Protein AF-A0A3D5DRE8-F1 (afdb_monomer_lite)

Secondary structure (DSSP, 8-state):
-HHHHHHHHHGGGEEEEEEESS--SS--HHHHHHHHHHHHTT---TT---PBP-THHHHH-SEEEEES-TT-S---TT-EEEE---B-TTTTTTS--B--SEEEEEEE-TT-------

pLDDT: mean 73.79, std 14.59, range [41.25, 92.94]

Foldseek 3Di:
DVQQVCCVVCPQFKHKDKAFQDFDPDDDVLNVVVQVVCVVVPGHPVPDGHDHDDLVLVVQFQEKEAQAQVPPHDDDPNHHYHYDFAARPSDDDPDRHTDHGMMMGMDTRPPDDDPPDD

Structure (mmCIF, N/CA/C/O backbone):
data_AF-A0A3D5DRE8-F1
#
_entry.id   AF-A0A3D5DRE8-F1
#
loop_
_atom_site.group_PDB
_atom_site.id
_atom_site.type_symbol
_atom_site.label_atom_id
_atom_site.label_alt_id
_atom_site.label_comp_id
_atom_site.label_asym_id
_atom_site.label_entity_id
_atom_site.label_seq_id
_atom_site.pdbx_PDB_ins_code
_atom_site.Cartn_x
_atom_site.Cartn_y
_atom_site.Cartn_z
_atom_site.occupancy
_atom_site.B_iso_or_equiv
_atom_site.auth_seq_id
_atom_site.auth_comp_id
_atom_site.auth_asym_id
_atom_site.auth_atom_id
_atom_site.pdbx_PDB_model_num
ATOM 1 N N . MET A 1 1 ? 0.934 -2.932 -4.971 1.00 85.06 1 MET A N 1
ATOM 2 C CA . MET A 1 1 ? 0.684 -4.336 -4.563 1.00 85.06 1 MET A CA 1
ATOM 3 C C . MET A 1 1 ? -0.066 -4.432 -3.240 1.00 85.06 1 MET A C 1
ATOM 5 O O . MET A 1 1 ? -1.213 -4.845 -3.281 1.00 85.06 1 MET A O 1
ATOM 9 N N . ALA A 1 2 ? 0.506 -4.012 -2.100 1.00 87.81 2 ALA A N 1
ATOM 10 C CA . ALA A 1 2 ? -0.152 -4.138 -0.787 1.00 87.81 2 ALA A CA 1
ATOM 11 C C . ALA A 1 2 ? -1.566 -3.525 -0.737 1.00 87.81 2 ALA A C 1
ATOM 13 O O . ALA A 1 2 ? -2.501 -4.188 -0.299 1.00 87.81 2 ALA A O 1
ATOM 14 N N . LEU A 1 3 ? -1.746 -2.310 -1.275 1.00 89.38 3 LEU A N 1
ATOM 15 C CA . LEU A 1 3 ? -3.071 -1.690 -1.402 1.00 89.38 3 LEU A CA 1
ATOM 16 C C . LEU A 1 3 ? -4.043 -2.539 -2.237 1.00 89.38 3 LEU A C 1
ATOM 18 O O . LEU A 1 3 ? -5.176 -2.728 -1.820 1.00 89.38 3 LEU A O 1
ATOM 22 N N . GLY A 1 4 ? -3.595 -3.084 -3.372 1.00 90.31 4 GLY A N 1
ATOM 23 C CA . GLY A 1 4 ? -4.425 -3.927 -4.240 1.00 90.31 4 GLY A CA 1
ATOM 24 C C . GLY A 1 4 ? -4.868 -5.227 -3.564 1.00 90.31 4 GLY A C 1
ATOM 25 O O . GLY A 1 4 ? -6.032 -5.601 -3.651 1.00 90.31 4 GLY A O 1
ATOM 26 N N . TRP A 1 5 ? -3.971 -5.887 -2.824 1.00 91.56 5 TRP A N 1
ATOM 27 C CA . TRP A 1 5 ? -4.342 -7.043 -2.000 1.00 91.56 5 TRP A CA 1
ATOM 28 C C . TRP A 1 5 ? -5.332 -6.664 -0.905 1.00 91.56 5 TRP A C 1
ATOM 30 O O . TRP A 1 5 ? -6.318 -7.367 -0.691 1.00 91.56 5 TRP A O 1
ATOM 40 N N . PHE A 1 6 ? -5.095 -5.540 -0.230 1.00 91.75 6 PHE A N 1
ATOM 41 C CA . PHE A 1 6 ? -5.983 -5.068 0.819 1.00 91.75 6 PHE A CA 1
ATOM 42 C C . PHE A 1 6 ? -7.390 -4.794 0.286 1.00 91.75 6 PHE A C 1
ATOM 44 O O . PHE A 1 6 ? -8.355 -5.292 0.854 1.00 91.75 6 PHE A O 1
ATOM 51 N N . THR A 1 7 ? -7.527 -4.042 -0.809 1.00 90.50 7 THR A N 1
ATOM 52 C CA . THR A 1 7 ? -8.839 -3.728 -1.394 1.00 90.50 7 THR A CA 1
ATOM 53 C C . THR A 1 7 ? -9.544 -4.983 -1.900 1.00 90.50 7 THR A C 1
ATOM 55 O O . THR A 1 7 ? -10.745 -5.130 -1.676 1.00 90.50 7 THR A O 1
ATOM 58 N N . HIS A 1 8 ? -8.803 -5.918 -2.501 1.00 91.12 8 HIS A N 1
ATOM 59 C CA . HIS A 1 8 ? -9.339 -7.199 -2.958 1.00 91.12 8 HIS A CA 1
ATOM 60 C C . HIS A 1 8 ? -9.888 -8.054 -1.803 1.00 91.12 8 HIS A C 1
ATOM 62 O O . HIS A 1 8 ? -10.983 -8.603 -1.909 1.00 91.12 8 HIS A O 1
ATOM 68 N N . LEU A 1 9 ? -9.162 -8.145 -0.682 1.00 91.81 9 LEU A N 1
ATOM 69 C CA . LEU A 1 9 ? -9.537 -8.988 0.460 1.00 91.81 9 LEU A CA 1
ATOM 70 C C . LEU A 1 9 ? -10.544 -8.319 1.408 1.00 91.81 9 LEU A C 1
ATOM 72 O O . LEU A 1 9 ? -11.443 -8.979 1.927 1.00 91.81 9 LEU A O 1
ATOM 76 N N . ALA A 1 10 ? -10.400 -7.017 1.663 1.00 88.88 10 ALA A N 1
ATOM 77 C CA . ALA A 1 10 ? -11.246 -6.284 2.604 1.00 88.88 10 ALA A CA 1
ATOM 78 C C . ALA A 1 10 ? -12.607 -5.898 2.004 1.00 88.88 10 ALA A C 1
ATOM 80 O O . ALA A 1 10 ? -13.582 -5.718 2.748 1.00 88.88 10 ALA A O 1
ATOM 81 N N . GLY A 1 11 ? -12.688 -5.749 0.677 1.00 88.00 11 GLY A N 1
ATOM 82 C CA . GLY A 1 11 ? -13.876 -5.251 -0.010 1.00 88.00 11 GLY A CA 1
ATOM 83 C C . GLY A 1 11 ? -14.380 -3.950 0.624 1.00 88.00 11 GLY A C 1
ATOM 84 O O . GLY A 1 11 ? -13.621 -3.016 0.856 1.00 88.00 11 GLY A O 1
ATOM 85 N N . ASN A 1 12 ? -15.664 -3.907 0.985 1.00 86.62 12 ASN A N 1
ATOM 86 C CA . ASN A 1 12 ? -16.294 -2.704 1.547 1.00 86.62 12 ASN A CA 1
ATOM 87 C C . ASN A 1 12 ? -16.158 -2.566 3.078 1.00 86.62 12 ASN A C 1
ATOM 89 O O . ASN A 1 12 ? -16.765 -1.668 3.668 1.00 86.62 12 ASN A O 1
ATOM 93 N N . GLN A 1 13 ? -15.419 -3.459 3.747 1.00 86.31 13 GLN A N 1
ATOM 94 C CA . GLN A 1 13 ? -15.295 -3.452 5.214 1.00 86.31 13 GLN A CA 1
ATOM 95 C C . GLN A 1 13 ? -14.268 -2.436 5.720 1.00 86.31 13 GLN A C 1
ATOM 97 O O . GLN A 1 13 ? -14.374 -1.945 6.848 1.00 86.31 13 GLN A O 1
ATOM 102 N N . ALA A 1 14 ? -13.284 -2.104 4.892 1.00 88.12 14 ALA A N 1
ATOM 103 C CA . ALA A 1 14 ? -12.225 -1.172 5.227 1.00 88.12 14 ALA A CA 1
ATOM 104 C C . ALA A 1 14 ? -11.714 -0.467 3.973 1.00 88.12 14 ALA A C 1
ATOM 106 O O . ALA A 1 14 ? -11.884 -0.952 2.858 1.00 88.12 14 ALA A O 1
ATOM 107 N N . ILE A 1 15 ? -11.100 0.688 4.179 1.00 89.75 15 ILE A N 1
ATOM 108 C CA . ILE A 1 15 ? -10.479 1.485 3.130 1.00 89.75 15 ILE A CA 1
ATOM 109 C C . ILE A 1 15 ? -8.996 1.619 3.437 1.00 89.75 15 ILE A C 1
ATOM 111 O O . ILE A 1 15 ? -8.587 1.641 4.599 1.00 89.75 15 ILE A O 1
ATOM 115 N N . ALA A 1 16 ? -8.188 1.711 2.392 1.00 90.12 16 ALA A N 1
ATOM 116 C CA . ALA A 1 16 ? -6.771 1.946 2.551 1.00 90.12 16 ALA A CA 1
ATOM 117 C C . ALA A 1 16 ? -6.248 2.920 1.504 1.00 90.12 16 ALA A C 1
ATOM 119 O O . ALA A 1 16 ? -6.837 3.103 0.439 1.00 90.12 16 ALA A O 1
ATOM 120 N N . TRP A 1 17 ? -5.116 3.528 1.827 1.00 87.81 17 TRP A N 1
ATOM 121 C CA . TRP A 1 17 ? -4.378 4.430 0.960 1.00 87.81 17 TRP A CA 1
ATOM 122 C C . TRP A 1 17 ? -2.909 4.046 0.988 1.00 87.81 17 TRP A C 1
ATOM 124 O O . TRP A 1 17 ? -2.368 3.756 2.055 1.00 87.81 17 TRP A O 1
ATOM 134 N N . SER A 1 18 ? -2.251 4.082 -0.168 1.00 85.75 18 SER A N 1
ATOM 135 C CA . SER A 1 18 ? -0.800 3.946 -0.250 1.00 85.75 18 SER A CA 1
ATOM 136 C C . SER A 1 18 ? -0.147 5.245 -0.688 1.00 85.75 18 SER A C 1
ATOM 138 O O . SER A 1 18 ? -0.659 5.931 -1.574 1.00 85.75 18 SER A O 1
ATOM 140 N N . ALA A 1 19 ? 1.009 5.541 -0.110 1.00 81.25 19 ALA A N 1
ATOM 141 C CA . ALA A 1 19 ? 1.843 6.668 -0.498 1.00 81.25 19 ALA A CA 1
ATOM 142 C C . ALA A 1 19 ? 3.327 6.318 -0.331 1.00 81.25 19 ALA A C 1
ATOM 144 O O . ALA A 1 19 ? 3.685 5.434 0.452 1.00 81.25 19 ALA A O 1
ATOM 145 N N . GLY A 1 20 ? 4.170 6.995 -1.112 1.00 75.25 20 GLY A N 1
ATOM 146 C CA . GLY A 1 20 ? 5.622 6.823 -1.113 1.00 75.25 20 GLY A CA 1
ATOM 147 C C . GLY A 1 20 ? 6.339 8.065 -0.581 1.00 75.25 20 GLY A C 1
ATOM 148 O O . GLY A 1 20 ? 5.855 9.182 -0.768 1.00 75.25 20 GLY A O 1
ATOM 149 N N . SER A 1 21 ? 7.495 7.890 0.063 1.00 65.06 21 SER A N 1
ATOM 150 C CA . SER A 1 21 ? 8.353 9.001 0.509 1.00 65.06 21 SER A CA 1
ATOM 151 C C . SER A 1 21 ? 9.097 9.678 -0.643 1.00 65.06 21 SER A C 1
ATOM 153 O O . SER A 1 21 ? 9.414 10.859 -0.552 1.00 65.06 21 SER A O 1
ATOM 155 N N . GLU A 1 22 ? 9.345 8.946 -1.730 1.00 65.69 22 GLU A N 1
ATOM 156 C CA . GLU A 1 22 ? 10.004 9.438 -2.942 1.00 65.69 22 GLU A CA 1
ATOM 157 C C . GLU A 1 22 ? 9.036 9.343 -4.133 1.00 65.69 22 GLU A C 1
ATOM 159 O O . GLU A 1 22 ? 9.034 8.354 -4.871 1.00 65.69 22 GLU A O 1
ATOM 164 N N . PRO A 1 23 ? 8.147 10.335 -4.321 1.00 60.53 23 PRO A N 1
ATOM 165 C CA . PRO A 1 23 ? 7.266 10.361 -5.478 1.00 60.53 23 PRO A CA 1
ATOM 166 C C . PRO A 1 23 ? 8.093 10.614 -6.743 1.00 60.53 23 PRO A C 1
ATOM 168 O O . PRO A 1 23 ? 8.621 11.703 -6.962 1.00 60.53 23 PRO A O 1
ATOM 171 N N . VAL A 1 24 ? 8.202 9.599 -7.595 1.00 63.41 24 VAL A N 1
ATOM 172 C CA . VAL A 1 24 ? 8.826 9.732 -8.915 1.00 63.41 24 VAL A CA 1
ATOM 173 C C . VAL A 1 24 ? 7.804 10.246 -9.929 1.00 63.41 24 VAL A C 1
ATOM 175 O O . VAL A 1 24 ? 6.691 9.734 -10.019 1.00 63.41 24 VAL A O 1
ATOM 178 N N . ALA A 1 25 ? 8.179 11.274 -10.696 1.00 55.03 25 ALA A N 1
ATOM 179 C CA . ALA A 1 25 ? 7.324 11.863 -11.733 1.00 55.03 25 ALA A CA 1
ATOM 180 C C . ALA A 1 25 ? 7.194 10.977 -12.986 1.00 55.03 25 ALA A C 1
ATOM 182 O O . ALA A 1 25 ? 6.272 11.146 -13.779 1.00 55.03 25 ALA A O 1
ATOM 183 N N . GLN A 1 26 ? 8.129 10.044 -13.175 1.00 60.19 26 GLN A N 1
ATOM 184 C CA . GLN A 1 26 ? 8.118 9.079 -14.269 1.00 60.19 26 GLN A CA 1
ATOM 185 C C . GLN A 1 26 ? 7.568 7.743 -13.774 1.00 60.19 26 GLN A C 1
ATOM 187 O O . GLN A 1 26 ? 7.795 7.360 -12.625 1.00 60.19 26 GLN A O 1
ATOM 192 N N . VAL A 1 27 ? 6.871 7.023 -14.656 1.00 64.25 27 VAL A N 1
ATOM 193 C CA . VAL A 1 27 ? 6.400 5.663 -14.378 1.00 64.25 27 VAL A CA 1
ATOM 194 C C . VAL A 1 27 ? 7.611 4.800 -14.027 1.00 64.25 27 VAL A C 1
ATOM 196 O O . VAL A 1 27 ? 8.475 4.557 -14.867 1.00 64.25 27 VAL A O 1
ATOM 199 N N . ASN A 1 28 ? 7.686 4.359 -12.772 1.00 66.19 28 ASN A N 1
ATOM 200 C CA . ASN A 1 28 ? 8.735 3.454 -12.326 1.00 66.19 28 ASN A CA 1
ATOM 201 C C . ASN A 1 28 ? 8.572 2.117 -13.077 1.00 66.19 28 ASN A C 1
ATOM 203 O O . ASN A 1 28 ? 7.479 1.549 -13.021 1.00 66.19 28 ASN A O 1
ATOM 207 N N . PRO A 1 29 ? 9.604 1.569 -13.744 1.00 69.94 29 PRO A N 1
ATOM 208 C CA . PRO A 1 29 ? 9.534 0.235 -14.346 1.00 69.94 29 PRO A CA 1
ATOM 209 C C . PRO A 1 29 ? 9.049 -0.847 -13.366 1.00 69.94 29 PRO A C 1
ATOM 211 O O . PRO A 1 29 ? 8.327 -1.763 -13.755 1.00 69.94 29 PRO A O 1
ATOM 214 N N . ALA A 1 30 ? 9.350 -0.695 -12.074 1.00 73.19 30 ALA A N 1
ATOM 215 C CA . ALA A 1 30 ? 8.839 -1.560 -11.016 1.00 73.19 30 ALA A CA 1
ATOM 216 C C . ALA A 1 30 ? 7.314 -1.478 -10.840 1.00 73.19 30 ALA A C 1
ATOM 218 O O . ALA A 1 30 ? 6.685 -2.465 -10.469 1.00 73.19 30 ALA A O 1
ATOM 219 N N . ALA A 1 31 ? 6.698 -0.328 -11.130 1.00 76.81 31 ALA A N 1
ATOM 220 C CA . ALA A 1 31 ? 5.245 -0.192 -11.139 1.00 76.81 31 ALA A CA 1
ATOM 221 C C . ALA A 1 31 ? 4.624 -0.997 -12.289 1.00 76.81 31 ALA A C 1
ATOM 223 O O . ALA A 1 31 ? 3.607 -1.652 -12.086 1.00 76.81 31 ALA A O 1
ATOM 224 N N . VAL A 1 32 ? 5.266 -1.020 -13.463 1.00 81.31 32 VAL A N 1
ATOM 225 C CA . VAL A 1 32 ? 4.828 -1.850 -14.600 1.00 81.31 32 VAL A CA 1
ATOM 226 C C . VAL A 1 32 ? 4.952 -3.337 -14.264 1.00 81.31 32 VAL A C 1
ATOM 228 O O . VAL A 1 32 ? 4.007 -4.093 -14.480 1.00 81.31 32 VAL A O 1
ATOM 231 N N . ALA A 1 33 ? 6.075 -3.752 -13.670 1.00 80.38 33 ALA A N 1
ATOM 232 C CA . ALA A 1 33 ? 6.265 -5.127 -13.206 1.00 80.38 33 ALA A CA 1
ATOM 233 C C . ALA A 1 33 ? 5.236 -5.522 -12.131 1.00 80.38 33 ALA A C 1
ATOM 235 O O . ALA A 1 33 ? 4.675 -6.613 -12.178 1.00 80.38 33 ALA A O 1
ATOM 236 N N . ALA A 1 34 ? 4.925 -4.616 -11.201 1.00 81.62 34 ALA A N 1
ATOM 237 C CA . ALA A 1 34 ? 3.892 -4.834 -10.197 1.00 81.62 34 ALA A CA 1
ATOM 238 C C . ALA A 1 34 ? 2.489 -4.956 -10.813 1.00 81.62 34 ALA A C 1
ATOM 240 O O . ALA A 1 34 ? 1.713 -5.795 -10.366 1.00 81.62 34 ALA A O 1
ATOM 241 N N . VAL A 1 35 ? 2.150 -4.150 -11.827 1.00 86.75 35 VAL A N 1
ATOM 242 C CA . VAL A 1 35 ? 0.880 -4.281 -12.565 1.00 86.75 35 VAL A CA 1
ATOM 243 C C . VAL A 1 35 ? 0.790 -5.657 -13.218 1.00 86.75 35 VAL A C 1
ATOM 245 O O . VAL A 1 35 ? -0.221 -6.330 -13.049 1.00 86.75 35 VAL A O 1
ATOM 248 N N . ALA A 1 36 ? 1.849 -6.096 -13.905 1.00 86.75 36 ALA A N 1
ATOM 249 C CA . ALA A 1 36 ? 1.886 -7.411 -14.539 1.00 86.75 36 ALA A CA 1
ATOM 250 C C . ALA A 1 36 ? 1.700 -8.543 -13.512 1.00 86.75 36 ALA A C 1
ATOM 252 O O . ALA A 1 36 ? 0.808 -9.371 -13.674 1.00 86.75 36 ALA A O 1
ATOM 253 N N . ALA A 1 37 ? 2.452 -8.517 -12.408 1.00 87.62 37 ALA A N 1
ATOM 254 C CA . ALA A 1 37 ? 2.368 -9.533 -11.359 1.00 87.62 37 ALA A CA 1
ATOM 255 C C . ALA A 1 37 ? 0.989 -9.585 -10.676 1.00 87.62 37 ALA A C 1
ATOM 257 O O . ALA A 1 37 ? 0.476 -10.659 -10.374 1.00 87.62 37 ALA A O 1
ATOM 258 N N . MET A 1 38 ? 0.356 -8.433 -10.428 1.00 91.25 38 MET A N 1
ATOM 259 C CA . MET A 1 38 ? -0.985 -8.406 -9.832 1.00 91.25 38 MET A CA 1
ATOM 260 C C . MET A 1 38 ? -2.060 -8.848 -10.839 1.00 91.25 38 MET A C 1
ATOM 262 O O . MET A 1 38 ? -3.029 -9.501 -10.452 1.00 91.25 38 MET A O 1
ATOM 266 N N . ALA A 1 39 ? -1.873 -8.564 -12.132 1.00 92.25 39 ALA A N 1
ATOM 267 C CA . ALA A 1 39 ? -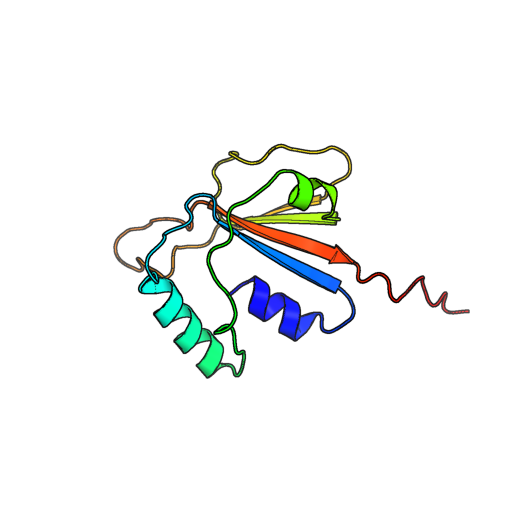2.777 -9.017 -13.186 1.00 92.25 39 ALA A CA 1
ATOM 268 C C . ALA A 1 39 ? -2.778 -10.549 -13.343 1.00 92.25 39 ALA A C 1
ATOM 270 O O . ALA A 1 39 ? -3.839 -11.119 -13.592 1.00 92.25 39 ALA A O 1
ATOM 271 N N . GLU A 1 40 ? -1.643 -11.227 -13.127 1.00 92.25 40 GLU A N 1
ATOM 272 C CA . GLU A 1 40 ? -1.555 -12.702 -13.133 1.00 92.25 40 GLU A CA 1
ATOM 273 C C . GLU A 1 40 ? -2.487 -13.359 -12.104 1.00 92.25 40 GLU A C 1
ATOM 275 O O . GLU A 1 40 ? -3.025 -14.439 -12.346 1.00 92.25 40 GLU A O 1
ATOM 280 N N . VAL A 1 41 ? -2.721 -12.687 -10.973 1.00 92.69 41 VAL A N 1
ATOM 281 C CA . VAL A 1 41 ? -3.638 -13.139 -9.914 1.00 92.69 41 VAL A CA 1
ATOM 282 C C . VAL A 1 41 ? -5.024 -12.486 -9.997 1.00 92.69 41 VAL A C 1
ATOM 284 O O . VAL A 1 41 ? -5.838 -12.646 -9.090 1.00 92.69 41 VAL A O 1
ATOM 287 N N . GLY A 1 42 ? -5.317 -11.760 -11.081 1.00 92.94 42 GLY A N 1
ATOM 288 C CA . GLY A 1 42 ? -6.624 -11.146 -11.329 1.00 92.94 42 GLY A CA 1
ATOM 289 C C . GLY A 1 42 ? -6.908 -9.872 -10.526 1.00 92.94 42 GLY A C 1
ATOM 290 O O . GLY A 1 42 ? -8.072 -9.509 -10.358 1.00 92.94 42 GLY A O 1
ATOM 291 N N . ILE A 1 43 ? -5.877 -9.189 -10.021 1.00 92.12 43 ILE A N 1
ATOM 292 C CA . ILE A 1 43 ? -6.013 -7.926 -9.287 1.00 92.12 43 ILE A CA 1
ATOM 293 C C . ILE A 1 43 ? -5.496 -6.776 -10.155 1.00 92.12 43 ILE A C 1
ATOM 295 O O . ILE A 1 43 ? -4.301 -6.659 -10.418 1.00 92.12 43 ILE A O 1
ATOM 299 N N . ASP A 1 44 ? -6.397 -5.885 -10.562 1.00 90.75 44 ASP A N 1
ATOM 300 C CA . ASP A 1 44 ? -6.043 -4.682 -11.315 1.00 90.75 44 ASP A CA 1
ATOM 301 C C . ASP A 1 44 ? -5.607 -3.547 -10.373 1.00 90.75 44 ASP A C 1
ATOM 303 O O . ASP A 1 44 ? -6.346 -3.137 -9.477 1.00 90.75 44 ASP A O 1
ATOM 307 N N . ILE A 1 45 ? -4.390 -3.037 -10.580 1.00 89.06 45 ILE A N 1
ATOM 308 C CA . ILE A 1 45 ? -3.834 -1.878 -9.864 1.00 89.06 45 ILE A CA 1
ATOM 309 C C . ILE A 1 45 ? -3.422 -0.744 -10.816 1.00 89.06 45 ILE A C 1
ATOM 311 O O . ILE A 1 45 ? -2.692 0.157 -10.411 1.00 89.06 45 ILE A O 1
ATOM 315 N N . THR A 1 46 ? -3.859 -0.772 -12.078 1.00 88.38 46 THR A N 1
ATOM 316 C CA . THR A 1 46 ? -3.453 0.195 -13.120 1.00 88.38 46 THR A CA 1
ATOM 317 C C . THR A 1 46 ? -3.891 1.631 -12.831 1.00 88.38 46 THR A C 1
ATOM 319 O O . THR A 1 46 ? -3.262 2.574 -13.308 1.00 88.38 46 THR A O 1
ATOM 322 N N . ALA A 1 47 ? -4.936 1.809 -12.021 1.00 86.19 47 ALA A N 1
ATOM 323 C CA . ALA A 1 47 ? -5.414 3.116 -11.578 1.00 86.19 47 ALA A CA 1
ATOM 324 C C . ALA A 1 47 ? -4.572 3.732 -10.440 1.00 86.19 47 ALA A C 1
ATOM 326 O O . ALA A 1 47 ? -4.775 4.896 -10.085 1.00 86.19 47 ALA A O 1
ATOM 327 N N . GLU A 1 48 ? -3.646 2.974 -9.844 1.00 85.19 48 GLU A N 1
ATOM 328 C CA . GLU A 1 48 ? -2.793 3.471 -8.766 1.00 85.19 48 GLU A CA 1
ATOM 329 C C . GLU A 1 48 ? -1.558 4.205 -9.293 1.00 85.19 48 GLU A C 1
ATOM 331 O O . GLU A 1 48 ? -0.939 3.828 -10.285 1.00 85.19 48 GLU A O 1
ATOM 336 N N . PHE A 1 49 ? -1.164 5.256 -8.576 1.00 77.06 49 PHE A N 1
ATOM 337 C CA . PHE A 1 49 ? -0.001 6.078 -8.897 1.00 77.06 49 PHE A CA 1
ATOM 338 C C . PHE A 1 49 ? 0.714 6.535 -7.623 1.00 77.06 49 PHE A C 1
ATOM 340 O O . PHE A 1 49 ? 0.140 6.524 -6.530 1.00 77.06 49 PHE A O 1
ATOM 347 N N . SER A 1 50 ? 1.974 6.956 -7.764 1.00 75.88 50 SER A N 1
ATOM 348 C CA . SER A 1 50 ? 2.788 7.455 -6.653 1.00 75.88 50 SER A CA 1
ATOM 349 C C . SER A 1 50 ? 2.218 8.759 -6.098 1.00 75.88 50 SER A C 1
ATOM 351 O O . SER A 1 50 ? 2.337 9.819 -6.709 1.00 75.88 50 SER A O 1
ATOM 353 N N . LYS A 1 51 ? 1.602 8.673 -4.919 1.00 78.19 51 LYS A N 1
ATOM 354 C CA . LYS A 1 51 ? 1.053 9.816 -4.183 1.00 78.19 51 LYS A CA 1
ATOM 355 C C . LYS A 1 51 ? 2.066 10.263 -3.119 1.00 78.19 51 LYS A C 1
ATOM 357 O O . LYS A 1 51 ? 2.591 9.397 -2.409 1.00 78.19 51 LYS A O 1
ATOM 362 N N . PRO A 1 52 ? 2.351 11.573 -2.990 1.00 73.81 52 PRO A N 1
ATOM 363 C CA . PRO A 1 52 ? 3.143 12.082 -1.879 1.00 73.81 52 PRO A CA 1
ATOM 364 C C . PRO A 1 52 ? 2.391 11.893 -0.559 1.00 73.81 52 PRO A C 1
ATOM 366 O O . PRO A 1 52 ? 1.159 11.913 -0.510 1.00 73.81 52 PRO A O 1
ATOM 369 N N . TRP A 1 53 ? 3.145 11.725 0.522 1.00 73.31 53 TRP A N 1
ATOM 370 C CA . TRP A 1 53 ? 2.595 11.573 1.862 1.00 73.31 53 TRP A CA 1
ATOM 371 C C . TRP A 1 53 ? 2.347 12.933 2.541 1.00 73.31 53 TRP A C 1
ATOM 373 O O . TRP A 1 53 ? 3.234 13.785 2.561 1.00 73.31 53 TRP A O 1
ATOM 383 N N . THR A 1 54 ? 1.192 13.101 3.197 1.00 73.25 54 THR A N 1
ATOM 384 C CA . THR A 1 54 ? 0.924 14.185 4.167 1.00 73.25 54 THR A CA 1
ATOM 385 C C . THR A 1 54 ? 0.546 13.609 5.537 1.00 73.25 54 THR A C 1
ATOM 387 O O . THR A 1 54 ? 0.026 12.498 5.646 1.00 73.25 54 THR A O 1
ATOM 390 N N . GLY A 1 55 ? 0.801 14.355 6.619 1.00 75.38 55 GLY A N 1
ATOM 391 C CA . GLY A 1 55 ? 0.490 13.920 7.993 1.00 75.38 55 GLY A CA 1
ATOM 392 C C . GLY A 1 55 ? -0.983 13.543 8.225 1.00 75.38 55 GLY A C 1
ATOM 393 O O . GLY A 1 55 ? -1.286 12.704 9.072 1.00 75.38 55 GLY A O 1
ATOM 394 N N . GLU A 1 56 ? -1.890 14.091 7.419 1.00 78.81 56 GLU A N 1
ATOM 395 C CA . GLU A 1 56 ? -3.335 13.857 7.485 1.00 78.81 56 GLU A CA 1
ATOM 396 C C . GLU A 1 56 ? -3.699 12.379 7.272 1.00 78.81 56 GLU A C 1
ATOM 398 O O . GLU A 1 56 ? -4.571 11.849 7.962 1.00 78.81 56 GLU A O 1
ATOM 403 N N . PHE A 1 57 ? -2.963 11.662 6.413 1.00 79.31 57 PHE A N 1
ATOM 404 C CA . PHE A 1 57 ? -3.157 10.222 6.211 1.00 79.31 57 PHE A CA 1
ATOM 405 C C . PHE A 1 57 ? -2.791 9.390 7.448 1.00 79.31 57 PHE A C 1
ATOM 407 O O . PHE A 1 57 ? -3.335 8.301 7.633 1.00 79.31 57 PHE A O 1
ATOM 414 N N . VAL A 1 58 ? -1.880 9.872 8.308 1.00 79.38 58 VAL A N 1
ATOM 415 C CA . VAL A 1 58 ? -1.559 9.201 9.585 1.00 79.38 58 VAL A CA 1
ATOM 416 C C . VAL A 1 58 ? -2.726 9.388 10.535 1.00 79.38 58 VAL A C 1
ATOM 418 O O . VAL A 1 58 ? -3.131 8.469 11.239 1.00 79.38 58 VAL A O 1
ATOM 421 N N . GLN A 1 59 ? -3.233 10.618 10.577 1.00 83.25 59 GLN A N 1
ATOM 422 C CA . GLN A 1 59 ? -4.236 11.041 11.533 1.00 83.25 59 GLN A CA 1
ATOM 423 C C . GLN A 1 59 ? -5.575 10.354 11.266 1.00 83.25 59 GLN A C 1
ATOM 425 O O . GLN A 1 59 ? -6.247 9.950 12.217 1.00 83.25 59 GLN A O 1
ATOM 430 N N . ALA A 1 60 ? -5.926 10.169 9.992 1.00 83.56 60 ALA A N 1
ATOM 431 C CA . ALA A 1 60 ? -7.138 9.476 9.573 1.00 83.56 60 ALA A CA 1
ATOM 432 C C . ALA A 1 60 ? -7.051 7.943 9.691 1.00 83.56 60 ALA A C 1
ATOM 434 O O . ALA A 1 60 ? -8.078 7.293 9.871 1.00 83.56 60 ALA A O 1
ATOM 435 N N . ALA A 1 61 ? -5.855 7.355 9.602 1.00 84.69 61 ALA A N 1
ATOM 436 C CA . ALA A 1 61 ? -5.681 5.905 9.669 1.00 84.69 61 ALA A CA 1
ATOM 437 C C . ALA A 1 61 ? -5.894 5.358 11.086 1.00 84.69 61 ALA A C 1
ATOM 439 O O . ALA A 1 61 ? -5.628 6.043 12.067 1.00 84.69 61 ALA A O 1
ATOM 440 N N . GLU A 1 62 ? -6.340 4.113 11.207 1.00 84.75 62 GLU A N 1
ATOM 441 C CA . GLU A 1 62 ? -6.317 3.353 12.468 1.00 84.75 62 GLU A CA 1
ATOM 442 C C . GLU A 1 62 ? -5.045 2.503 12.553 1.00 84.75 62 GLU A C 1
ATOM 444 O O . GLU A 1 62 ? -4.403 2.439 13.605 1.00 84.75 62 GLU A O 1
ATOM 449 N N . VAL A 1 63 ? -4.667 1.909 11.417 1.00 87.44 63 VAL A N 1
ATOM 450 C CA . VAL A 1 63 ? -3.460 1.102 11.255 1.00 87.44 63 VAL A CA 1
ATOM 451 C C . VAL A 1 63 ? -2.567 1.738 10.203 1.00 87.44 63 VAL A C 1
ATOM 453 O O . VAL A 1 63 ? -3.011 2.139 9.125 1.00 87.44 63 VAL A O 1
ATOM 456 N N . VAL A 1 64 ? -1.290 1.823 10.528 1.00 86.38 64 VAL A N 1
ATOM 457 C CA . VAL A 1 64 ? -0.233 2.326 9.674 1.00 86.38 64 VAL A CA 1
ATOM 458 C C . VAL A 1 64 ? 0.763 1.204 9.457 1.00 86.38 64 VAL A C 1
ATOM 460 O O . VAL A 1 64 ? 1.441 0.800 10.393 1.00 86.38 64 VAL A O 1
ATOM 463 N N . VAL A 1 65 ? 0.894 0.757 8.216 1.00 85.19 65 VAL A N 1
ATOM 464 C CA . VAL A 1 65 ? 1.901 -0.226 7.825 1.00 85.19 65 VAL A CA 1
ATOM 465 C C . VAL A 1 65 ? 3.017 0.489 7.076 1.00 85.19 65 VAL A C 1
ATOM 467 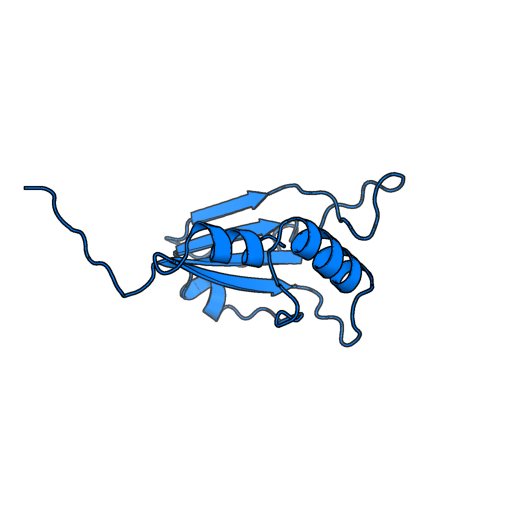O O . VAL A 1 65 ? 2.777 1.114 6.037 1.00 85.19 65 VAL A O 1
ATOM 470 N N . THR A 1 66 ? 4.235 0.430 7.601 1.00 80.38 66 THR A N 1
ATOM 471 C CA . THR A 1 66 ? 5.442 0.880 6.908 1.00 80.38 66 THR A CA 1
ATOM 472 C C . THR A 1 66 ? 6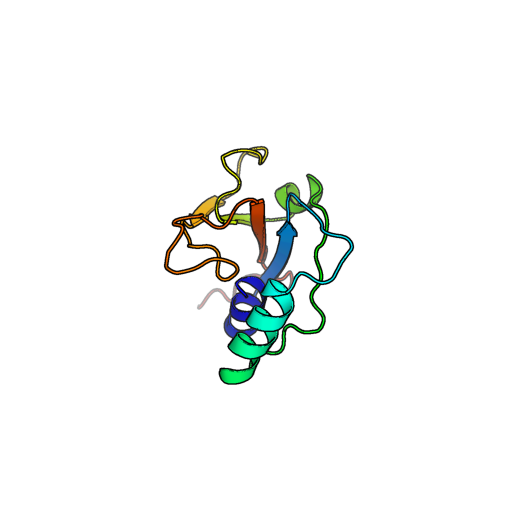.120 -0.299 6.231 1.00 80.38 66 THR A C 1
ATOM 474 O O . THR A 1 66 ? 6.153 -1.405 6.754 1.00 80.38 66 THR A O 1
ATOM 477 N N . MET A 1 67 ? 6.637 -0.063 5.032 1.00 78.44 67 MET A N 1
ATOM 478 C CA . MET A 1 67 ? 7.418 -1.032 4.273 1.00 78.44 67 MET A CA 1
ATOM 479 C C . MET A 1 67 ? 8.775 -0.362 4.031 1.00 78.44 67 MET A C 1
ATOM 481 O O . MET A 1 67 ? 8.998 0.295 3.011 1.00 78.44 67 MET A O 1
ATOM 485 N N . GLY A 1 68 ? 9.597 -0.387 5.091 1.00 64.94 68 GLY A N 1
ATOM 486 C CA . GLY A 1 68 ? 10.979 0.099 5.131 1.00 64.94 68 GLY A CA 1
A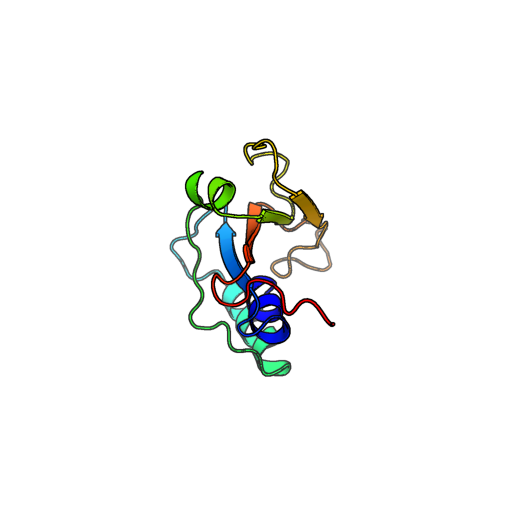TOM 487 C C . GLY A 1 68 ? 11.181 1.615 5.037 1.00 64.94 68 GLY A C 1
ATOM 488 O O . GLY A 1 68 ? 12.164 2.075 4.470 1.00 64.94 68 GLY A O 1
ATOM 489 N N . CYS A 1 69 ? 10.304 2.446 5.611 1.00 61.44 69 CYS A N 1
ATOM 490 C CA . CYS A 1 69 ? 10.522 3.906 5.620 1.00 61.44 69 CYS A CA 1
ATOM 491 C C . CYS A 1 69 ? 11.645 4.384 6.572 1.00 61.44 69 CYS A C 1
ATOM 493 O O . CYS A 1 69 ? 11.888 5.587 6.673 1.00 61.44 69 CYS A O 1
ATOM 495 N N . GLY A 1 70 ? 12.321 3.471 7.284 1.00 54.97 70 GLY A N 1
ATOM 496 C CA . GLY A 1 70 ? 13.481 3.790 8.124 1.00 54.97 70 GLY A CA 1
ATOM 497 C C . GLY A 1 70 ? 13.187 4.767 9.267 1.00 54.97 70 GLY A C 1
ATOM 498 O O . GLY A 1 70 ? 14.070 5.515 9.672 1.00 54.97 70 GLY A O 1
ATOM 499 N N . GLY A 1 71 ? 11.946 4.811 9.765 1.00 57.09 71 GLY A N 1
ATOM 500 C CA . GLY A 1 71 ? 11.557 5.708 10.859 1.00 57.09 71 GLY A CA 1
ATOM 501 C C . GLY A 1 71 ? 11.256 7.152 10.440 1.00 57.09 71 GLY A C 1
ATOM 502 O O . GLY A 1 71 ? 11.041 7.999 11.301 1.00 57.09 71 GLY A O 1
ATOM 503 N N . ALA A 1 72 ? 11.165 7.450 9.140 1.00 57.94 72 ALA A N 1
ATOM 504 C CA . ALA A 1 72 ? 10.828 8.789 8.644 1.00 57.94 72 ALA A CA 1
ATOM 505 C C . ALA A 1 72 ? 9.370 9.225 8.926 1.00 57.94 72 ALA A C 1
ATOM 507 O O . ALA A 1 72 ? 8.968 10.335 8.578 1.00 57.94 72 ALA A O 1
ATOM 508 N N . CYS A 1 73 ? 8.546 8.360 9.524 1.00 62.41 73 CYS A N 1
ATOM 509 C CA . CYS A 1 73 ? 7.133 8.632 9.766 1.00 62.41 73 CYS A CA 1
ATOM 510 C C . CYS A 1 73 ? 6.875 9.160 11.187 1.00 62.41 73 CYS A C 1
ATOM 512 O O . CYS A 1 73 ? 7.306 8.533 12.154 1.00 62.41 73 CYS A O 1
ATOM 514 N N . PRO A 1 74 ? 6.095 10.248 11.346 1.00 66.62 74 PRO A N 1
ATOM 515 C CA . PRO A 1 74 ? 5.684 10.714 12.664 1.00 66.62 74 PRO A CA 1
ATOM 516 C C . PRO A 1 74 ? 4.798 9.668 13.356 1.00 66.62 74 PRO A C 1
ATOM 518 O O . PRO A 1 74 ? 3.809 9.183 12.787 1.00 66.62 74 PRO A O 1
ATOM 521 N N . LEU A 1 75 ? 5.164 9.337 14.596 1.00 74.62 75 LEU A N 1
ATOM 522 C CA . LEU A 1 75 ? 4.394 8.473 15.484 1.00 74.62 75 LEU A CA 1
ATOM 523 C C . LEU A 1 75 ? 3.307 9.308 16.165 1.00 74.62 75 LEU A C 1
ATOM 525 O O . LEU A 1 75 ? 3.596 10.185 16.978 1.00 74.62 75 LEU A O 1
ATOM 529 N N . LEU A 1 76 ? 2.053 9.045 15.812 1.00 78.44 76 LEU A N 1
ATOM 530 C CA . LEU A 1 76 ? 0.888 9.639 16.446 1.00 78.44 76 LEU A CA 1
ATOM 531 C C . LEU A 1 76 ? 0.367 8.693 17.536 1.00 78.44 76 LEU A C 1
ATOM 533 O O . LEU A 1 76 ? 0.245 7.488 17.296 1.00 78.44 76 LEU A O 1
ATOM 537 N N . PRO A 1 77 ? 0.025 9.213 18.726 1.00 79.75 77 PRO A N 1
ATOM 538 C CA . PRO A 1 77 ? -0.547 8.399 19.790 1.00 79.75 77 PRO A CA 1
ATOM 539 C C . PRO A 1 77 ? -1.909 7.822 19.377 1.00 79.75 77 PRO A C 1
ATOM 541 O O . PRO A 1 77 ? -2.681 8.456 18.657 1.00 79.75 77 PRO A O 1
ATOM 544 N N . GLY A 1 78 ? -2.213 6.612 19.856 1.00 82.25 78 GLY A N 1
ATOM 545 C CA . GLY A 1 78 ? -3.490 5.934 19.594 1.00 82.25 78 GLY A CA 1
ATOM 546 C C . GLY A 1 78 ? -3.614 5.298 18.205 1.00 82.25 78 GLY A C 1
ATOM 547 O O . GLY A 1 78 ? -4.723 4.960 17.798 1.00 82.25 78 GLY A O 1
ATOM 548 N N . LYS A 1 79 ? -2.503 5.149 17.474 1.00 83.38 79 LYS A N 1
ATOM 549 C CA . LYS A 1 79 ? -2.442 4.444 16.187 1.00 83.38 79 LYS A CA 1
ATOM 550 C C . LYS A 1 79 ? -1.702 3.121 16.332 1.00 83.38 79 LYS A C 1
ATOM 552 O O . LYS A 1 79 ? -0.747 3.024 17.103 1.00 83.38 79 LYS A O 1
ATOM 557 N N . HIS A 1 80 ? -2.126 2.124 15.566 1.00 85.38 80 HIS A N 1
ATOM 558 C CA . HIS A 1 80 ? -1.412 0.860 15.454 1.00 85.38 80 HIS A CA 1
ATOM 559 C C . HIS A 1 80 ? -0.390 0.967 14.328 1.00 85.38 80 HIS A C 1
ATOM 561 O O . HIS A 1 80 ? -0.747 1.324 13.208 1.00 85.38 80 HIS A O 1
ATOM 567 N N . TYR A 1 81 ? 0.871 0.681 14.630 1.00 84.12 81 TYR A N 1
ATOM 568 C CA . TYR A 1 81 ? 1.953 0.699 13.655 1.00 84.12 81 TYR A CA 1
ATOM 569 C C . TYR A 1 81 ? 2.470 -0.719 13.441 1.00 84.12 81 TYR A C 1
ATOM 571 O O . TYR A 1 81 ? 2.764 -1.416 14.409 1.00 84.12 81 TYR A O 1
ATOM 579 N N . GLU A 1 82 ? 2.599 -1.116 12.182 1.00 85.56 82 GLU A N 1
ATOM 580 C CA . GLU A 1 82 ? 3.270 -2.344 11.767 1.00 85.56 82 GLU A CA 1
ATOM 581 C C . GLU A 1 82 ? 4.408 -1.990 10.816 1.00 85.56 82 GLU A C 1
ATOM 583 O O . GLU A 1 82 ? 4.249 -1.121 9.959 1.00 85.56 82 GLU A O 1
ATOM 588 N N . ASP A 1 83 ? 5.546 -2.664 10.955 1.00 81.75 83 ASP A N 1
ATOM 589 C CA . ASP A 1 83 ? 6.664 -2.532 10.026 1.00 81.75 83 ASP A CA 1
ATOM 590 C C . ASP A 1 83 ? 6.901 -3.879 9.351 1.00 81.75 83 ASP A C 1
ATOM 592 O O . ASP A 1 83 ? 7.144 -4.887 10.018 1.00 81.75 83 ASP A O 1
ATOM 596 N N . TRP A 1 84 ? 6.740 -3.913 8.032 1.00 81.75 84 TRP A N 1
ATOM 597 C CA . TRP A 1 84 ? 6.901 -5.117 7.226 1.00 81.75 84 TRP A CA 1
ATOM 598 C C . TRP A 1 84 ? 8.208 -5.018 6.447 1.00 81.75 84 TRP A C 1
ATOM 600 O O . TRP A 1 84 ? 8.332 -4.236 5.499 1.00 81.75 84 TRP A O 1
ATOM 610 N N . GLU A 1 85 ? 9.183 -5.838 6.831 1.00 75.06 85 GLU A N 1
ATOM 611 C CA . GLU A 1 85 ? 10.437 -5.965 6.096 1.00 75.06 85 GLU A CA 1
ATOM 612 C C . GLU A 1 85 ? 10.214 -6.797 4.830 1.00 75.06 85 GLU A C 1
ATOM 614 O O . GLU A 1 85 ? 9.970 -8.001 4.887 1.00 75.06 85 GLU A O 1
ATOM 619 N N . LEU A 1 86 ? 10.267 -6.133 3.676 1.00 72.81 86 LEU A N 1
ATOM 620 C CA . LEU A 1 86 ? 10.048 -6.742 2.368 1.00 72.81 86 LEU A CA 1
ATOM 621 C C . LEU A 1 86 ? 11.115 -6.262 1.382 1.00 72.81 86 LEU A C 1
ATOM 623 O O . LEU A 1 86 ? 11.513 -5.092 1.390 1.00 72.81 86 LEU A O 1
ATOM 627 N N . ASP A 1 87 ? 11.567 -7.170 0.526 1.00 70.94 87 ASP A N 1
ATOM 628 C CA . ASP A 1 87 ? 12.548 -6.864 -0.513 1.00 70.94 87 ASP A CA 1
ATOM 629 C C . ASP A 1 87 ? 11.917 -6.060 -1.652 1.00 70.94 87 ASP A C 1
ATOM 631 O O . ASP A 1 87 ? 10.745 -6.249 -1.993 1.00 70.94 87 ASP A O 1
ATOM 635 N N . ASP A 1 88 ? 12.692 -5.145 -2.243 1.00 66.00 88 ASP A N 1
ATOM 636 C CA . ASP A 1 88 ? 12.215 -4.330 -3.359 1.00 66.00 88 ASP A CA 1
ATOM 637 C C . ASP A 1 88 ? 12.084 -5.178 -4.636 1.00 66.00 88 ASP A C 1
ATOM 639 O O . ASP A 1 88 ? 13.105 -5.618 -5.184 1.00 66.00 88 ASP A O 1
ATOM 643 N N . PRO A 1 89 ? 10.856 -5.383 -5.162 1.00 62.81 89 PRO A N 1
ATOM 644 C CA . PRO A 1 89 ? 10.634 -6.131 -6.395 1.00 62.81 89 PRO A CA 1
ATOM 645 C C . PRO A 1 89 ? 11.303 -5.467 -7.606 1.00 62.81 89 PRO A C 1
ATOM 647 O O . PRO A 1 89 ? 11.505 -6.130 -8.618 1.00 62.81 89 PRO A O 1
ATOM 650 N N . ALA A 1 90 ? 11.686 -4.187 -7.517 1.00 60.28 90 ALA A N 1
ATOM 651 C CA . ALA A 1 90 ? 12.468 -3.507 -8.541 1.00 60.28 90 ALA A CA 1
ATOM 652 C C . ALA A 1 90 ? 13.907 -4.045 -8.674 1.00 60.28 90 ALA A C 1
ATOM 654 O O . ALA A 1 90 ? 14.560 -3.743 -9.672 1.00 60.28 90 ALA A O 1
ATOM 655 N N . THR A 1 91 ? 14.434 -4.780 -7.678 1.00 54.25 91 THR A N 1
ATOM 656 C CA . THR A 1 91 ? 15.885 -5.052 -7.573 1.00 54.25 91 THR A CA 1
ATOM 657 C C . THR A 1 91 ? 16.328 -6.479 -7.185 1.00 54.25 91 THR A C 1
ATOM 659 O O . THR A 1 91 ? 17.533 -6.703 -7.054 1.00 54.25 91 THR A O 1
ATOM 662 N N . ALA A 1 92 ? 15.455 -7.484 -7.040 1.00 49.97 92 ALA A N 1
ATOM 663 C CA . ALA A 1 92 ? 15.893 -8.825 -6.592 1.00 49.97 92 ALA A CA 1
ATOM 664 C C . ALA A 1 92 ? 16.364 -9.758 -7.744 1.00 49.97 92 ALA A C 1
ATOM 666 O O . ALA A 1 92 ? 15.752 -9.717 -8.813 1.00 49.97 92 ALA A O 1
ATOM 667 N N . PRO A 1 93 ? 17.407 -10.622 -7.566 1.00 44.50 93 PRO A N 1
ATOM 668 C CA . PRO A 1 93 ? 17.892 -11.186 -6.293 1.00 44.50 93 PRO A CA 1
ATOM 669 C C . PRO A 1 93 ? 19.355 -10.875 -5.891 1.00 44.50 93 PRO A C 1
ATOM 671 O O . PRO A 1 93 ? 19.806 -11.354 -4.855 1.00 44.50 93 PRO A O 1
ATOM 674 N N . THR A 1 94 ? 20.133 -10.109 -6.662 1.00 41.31 94 THR A N 1
ATOM 675 C CA . THR A 1 94 ? 21.592 -9.968 -6.421 1.00 41.31 94 THR A CA 1
ATOM 676 C C . THR A 1 94 ? 21.999 -8.793 -5.526 1.00 41.31 94 THR A C 1
ATOM 678 O O . THR A 1 94 ? 23.127 -8.759 -5.042 1.00 41.31 94 THR A O 1
ATOM 681 N N . SER A 1 95 ? 21.107 -7.835 -5.274 1.00 45.12 95 SER A N 1
ATOM 682 C CA . SER A 1 95 ? 21.363 -6.694 -4.389 1.00 45.12 95 SER A CA 1
ATOM 683 C C . SER A 1 95 ? 20.270 -6.636 -3.330 1.00 45.12 95 SER A C 1
ATOM 685 O O . SER A 1 95 ? 19.139 -6.307 -3.663 1.00 45.12 95 SER A O 1
ATOM 687 N N . GLY A 1 96 ? 20.577 -6.975 -2.075 1.00 48.72 96 GLY A N 1
ATOM 688 C CA . GLY A 1 96 ? 19.631 -7.001 -0.946 1.00 48.72 96 GLY A CA 1
ATOM 689 C C . GLY A 1 96 ? 19.110 -5.619 -0.530 1.00 48.72 96 GLY A C 1
ATOM 690 O O . GLY A 1 96 ? 19.326 -5.184 0.602 1.00 48.72 96 GLY A O 1
ATOM 691 N N . ARG A 1 97 ? 18.477 -4.890 -1.452 1.00 49.56 97 ARG A N 1
ATOM 692 C CA . ARG A 1 97 ? 17.862 -3.592 -1.199 1.00 49.56 97 ARG A CA 1
ATOM 693 C C . ARG A 1 97 ? 16.419 -3.818 -0.752 1.00 49.56 97 ARG A C 1
ATOM 695 O O . ARG A 1 97 ? 15.582 -4.304 -1.507 1.00 49.56 97 ARG A O 1
ATOM 702 N N . ARG A 1 98 ? 16.147 -3.462 0.501 1.00 54.12 98 ARG A N 1
ATOM 703 C CA . ARG A 1 98 ? 14.799 -3.461 1.077 1.00 54.12 98 ARG A CA 1
ATOM 704 C C . ARG A 1 98 ? 13.942 -2.382 0.419 1.00 54.12 98 ARG A C 1
ATOM 706 O O . ARG A 1 98 ? 14.454 -1.296 0.120 1.00 54.12 98 ARG A O 1
ATOM 713 N N . LEU A 1 99 ? 12.645 -2.659 0.254 1.00 56.78 99 LEU A N 1
ATOM 714 C CA . LEU A 1 99 ? 11.651 -1.633 -0.067 1.00 56.78 99 LEU A CA 1
ATOM 715 C C . LEU A 1 99 ? 11.852 -0.473 0.894 1.00 56.78 99 LEU A C 1
ATOM 717 O O . LEU A 1 99 ? 11.809 -0.674 2.102 1.00 56.78 99 LEU A O 1
ATOM 721 N N . THR A 1 100 ? 12.120 0.718 0.369 1.00 53.50 100 THR A N 1
ATOM 722 C CA . THR A 1 100 ? 12.290 1.902 1.206 1.00 53.50 100 THR A CA 1
ATOM 723 C C . THR A 1 100 ? 11.175 2.884 0.907 1.00 53.50 100 THR A C 1
ATOM 725 O O . THR A 1 100 ? 10.934 3.232 -0.247 1.00 53.50 100 THR A O 1
ATOM 728 N N . GLY A 1 101 ? 10.488 3.342 1.953 1.00 58.28 101 GLY A N 1
ATOM 729 C CA . GLY A 1 101 ? 9.623 4.511 1.839 1.00 58.28 101 GLY A CA 1
ATOM 730 C C . GLY A 1 101 ? 8.200 4.270 1.343 1.00 58.28 101 GLY A C 1
ATOM 731 O O . GLY A 1 101 ? 7.521 5.245 1.033 1.00 58.28 101 GLY A O 1
ATOM 732 N N . LEU A 1 102 ? 7.713 3.028 1.284 1.00 62.44 102 LEU A N 1
ATOM 733 C CA . LEU A 1 102 ? 6.305 2.757 0.983 1.00 62.44 102 LEU A CA 1
ATOM 734 C C . LEU A 1 102 ? 5.490 2.660 2.278 1.00 62.44 102 LEU A C 1
ATOM 736 O O . LEU A 1 102 ? 5.932 2.087 3.276 1.00 62.44 102 LEU A O 1
ATOM 740 N N . ARG A 1 103 ? 4.283 3.225 2.264 1.00 69.25 103 ARG A N 1
ATOM 741 C CA . ARG A 1 103 ? 3.368 3.195 3.402 1.00 69.25 103 ARG A CA 1
ATOM 742 C C . ARG A 1 103 ? 1.951 2.858 2.969 1.00 69.25 103 ARG A C 1
ATOM 744 O O . ARG A 1 103 ? 1.469 3.400 1.976 1.00 69.25 103 ARG A O 1
ATOM 751 N N . LEU A 1 104 ? 1.289 2.005 3.746 1.00 73.31 104 LEU A N 1
ATOM 752 C CA . LEU A 1 104 ? -0.128 1.677 3.628 1.00 73.31 104 LEU A CA 1
ATOM 753 C C . LEU A 1 104 ? -0.851 2.152 4.893 1.00 73.31 104 LEU A C 1
ATOM 755 O O . LEU A 1 104 ? -0.577 1.691 5.997 1.00 73.31 104 LEU A O 1
ATOM 759 N N . SER A 1 105 ? -1.773 3.091 4.731 1.00 74.06 105 SER A N 1
ATOM 760 C CA . SER A 1 105 ? -2.681 3.528 5.787 1.00 74.06 105 SER A CA 1
ATOM 761 C C . SER A 1 105 ? -4.015 2.838 5.622 1.00 74.06 105 SER A C 1
ATOM 763 O O . SER A 1 105 ? -4.605 2.921 4.550 1.00 74.06 105 SER A O 1
ATOM 765 N N . VAL A 1 106 ? -4.511 2.220 6.686 1.00 77.81 106 VAL A N 1
ATOM 766 C CA . VAL A 1 106 ? -5.805 1.540 6.713 1.00 77.81 106 VAL A CA 1
ATOM 767 C C . VAL A 1 106 ? -6.728 2.253 7.692 1.00 77.81 106 VAL A C 1
ATOM 769 O O . VAL A 1 106 ? -6.357 2.527 8.836 1.00 77.81 106 VAL A O 1
ATOM 772 N N . ALA A 1 107 ? -7.950 2.528 7.253 1.00 75.25 107 ALA A N 1
ATOM 773 C CA . ALA A 1 107 ? -9.037 3.006 8.093 1.00 75.25 107 ALA A CA 1
ATOM 774 C C . ALA A 1 107 ? -10.257 2.100 7.925 1.00 75.25 107 ALA A C 1
ATOM 776 O O . ALA A 1 107 ? -10.508 1.529 6.859 1.00 75.25 107 ALA A O 1
ATOM 777 N N . ARG A 1 108 ? -11.049 1.958 8.986 1.00 73.25 108 ARG A N 1
ATOM 778 C CA . ARG A 1 108 ? -12.284 1.188 8.908 1.00 73.25 108 ARG A CA 1
ATOM 779 C C . ARG A 1 108 ? -13.305 1.918 8.037 1.00 73.25 108 ARG A C 1
ATOM 781 O O . ARG A 1 108 ? -13.419 3.142 8.079 1.00 73.25 108 ARG A O 1
ATOM 788 N N . SER A 1 109 ? -14.076 1.164 7.256 1.00 65.19 109 SER A N 1
ATOM 789 C CA . SER A 1 109 ? -15.150 1.748 6.455 1.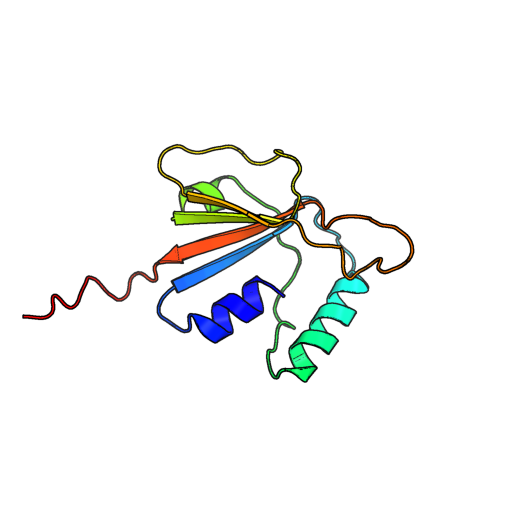00 65.19 109 SER A CA 1
ATOM 790 C C . SER A 1 109 ? -16.231 2.310 7.391 1.00 65.19 109 SER A C 1
ATOM 792 O O . SER A 1 109 ? -16.646 1.607 8.321 1.00 65.19 109 SER A O 1
ATOM 794 N N . PRO A 1 110 ? -16.748 3.532 7.158 1.00 58.44 110 PRO A N 1
ATOM 795 C CA . PRO A 1 110 ? -17.779 4.139 8.006 1.00 58.44 110 PRO A CA 1
ATOM 796 C C . PRO A 1 110 ? -19.133 3.387 8.006 1.00 58.44 110 PRO A C 1
ATOM 798 O O . PRO A 1 110 ? -20.069 3.805 8.683 1.00 58.44 110 PRO A O 1
ATOM 801 N N . GLY A 1 111 ? -19.256 2.260 7.291 1.00 55.47 111 GLY A N 1
ATOM 802 C CA . GLY A 1 111 ? -20.518 1.566 7.013 1.00 55.47 111 GLY A CA 1
ATOM 803 C C . GLY A 1 111 ? -20.962 0.427 7.944 1.00 55.47 111 GLY A C 1
ATOM 804 O O . GLY A 1 111 ? -22.036 -0.123 7.712 1.00 55.47 111 GLY A O 1
ATOM 805 N N . ARG A 1 112 ? -20.224 0.032 8.992 1.00 49.59 112 ARG A N 1
ATOM 806 C CA . ARG A 1 112 ? -20.728 -0.973 9.962 1.00 49.59 112 ARG A CA 1
ATOM 807 C C . ARG A 1 112 ? -20.296 -0.687 11.400 1.00 49.59 112 ARG A C 1
ATOM 809 O O . ARG A 1 112 ? -19.299 -1.224 11.885 1.00 49.59 112 ARG A O 1
ATOM 816 N N . ARG A 1 113 ? -21.119 0.078 12.129 1.00 49.56 113 ARG A N 1
ATOM 817 C CA . ARG A 1 113 ? -21.231 -0.113 13.587 1.00 49.56 113 ARG A CA 1
ATOM 818 C C . ARG A 1 113 ? -21.790 -1.515 13.841 1.00 49.56 113 ARG A C 1
ATOM 820 O O . ARG A 1 113 ? -22.631 -1.998 13.088 1.00 49.56 113 ARG A O 1
ATOM 827 N N . GLY A 1 114 ? -21.244 -2.179 14.853 1.00 47.16 114 GLY A N 1
ATOM 828 C CA . GLY A 1 114 ? -21.356 -3.615 15.077 1.00 47.16 114 GLY A CA 1
ATOM 829 C C . GLY A 1 114 ? -22.772 -4.182 15.011 1.00 47.16 114 GLY A C 1
ATOM 830 O O . GLY A 1 114 ? -23.685 -3.713 15.686 1.00 47.16 114 GLY A O 1
ATOM 831 N N . GLY A 1 115 ? -22.910 -5.286 14.278 1.00 41.25 115 GLY A N 1
ATOM 832 C CA . GLY A 1 115 ? -23.898 -6.292 14.628 1.00 41.25 115 GLY A CA 1
ATOM 833 C C . GLY A 1 115 ? -23.437 -6.958 15.918 1.00 41.25 115 GLY A C 1
ATOM 834 O O . GLY A 1 115 ? -22.641 -7.894 15.880 1.00 41.25 115 GLY A O 1
ATOM 835 N N . VAL A 1 116 ? -23.896 -6.438 17.057 1.00 46.53 116 VAL A N 1
ATOM 836 C CA . VAL A 1 116 ? -23.962 -7.206 18.302 1.00 46.53 116 VAL A CA 1
ATOM 837 C C . VAL A 1 116 ? -24.754 -8.466 17.965 1.00 46.53 116 VAL A C 1
ATOM 839 O O . VAL A 1 116 ? -25.946 -8.387 17.670 1.00 46.53 116 VAL A O 1
ATOM 842 N N . AR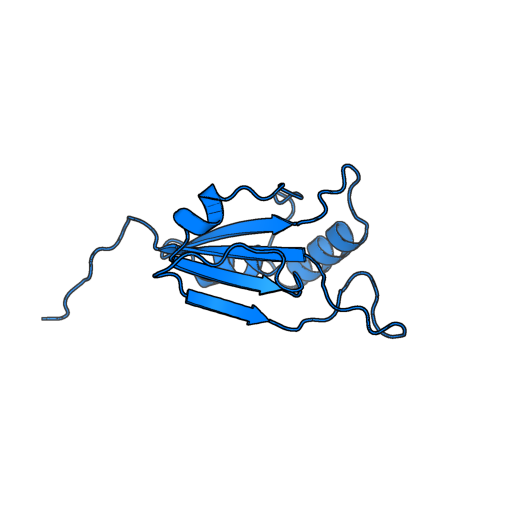G A 1 117 ? -24.077 -9.617 17.932 1.00 43.94 117 ARG A N 1
ATOM 843 C CA . ARG A 1 117 ? -24.757 -10.912 17.963 1.00 43.94 117 ARG A CA 1
ATOM 844 C C . ARG A 1 117 ? -25.482 -10.967 19.310 1.00 43.94 117 ARG A C 1
ATOM 846 O O . ARG A 1 117 ? -24.821 -11.001 20.344 1.00 43.94 117 ARG A O 1
ATOM 853 N N . ARG A 1 118 ? -26.808 -10.830 19.274 1.00 44.34 118 ARG A N 1
ATOM 854 C CA . ARG A 1 118 ? -27.688 -11.283 20.355 1.00 44.34 118 ARG A CA 1
ATOM 855 C C . ARG A 1 118 ? -27.821 -12.795 20.282 1.00 44.34 118 ARG A C 1
ATOM 857 O O . ARG A 1 118 ? -27.730 -13.317 19.146 1.00 44.34 118 ARG A O 1
#

Sequence (118 aa):
MALGWFTHLAGNQAIAWSAGSEPVAQVNPAAVAAVAAMAEVGIDITAEFSKPWTGEFVQAAEVVVTMGCGGACPLLPGKHYEDWELDDPATAPTSGRRLTGLRLSVARSPGRRGGVRR

Radius of gyration: 15.49 Å; chains: 1; bounding box: 49×27×35 Å